Protein AF-A0A9Q0FWZ7-F1 (afdb_monomer_lite)

Organism: NCBI:txid218843

Foldseek 3Di:
DVVVLLVVQVVQFPDWDKDWDPDDDDDDDDPQGKIKTKTWRGQLVSPDPVSLQVVLVVAAGWDDKDWADPPPDSITMIITIHGHD

pLDDT: mean 73.09, std 14.69, range [41.19, 91.38]

Radius of gyration: 14.35 Å; chains: 1; bounding box: 29×20×47 Å

Sequence (85 aa):
MESIHFLWALHGIRKVEVSGMGGDKMSDRAINRCCWVELRGLPLSAWYQELFELVASIFGKMVSVYQEMEKRKHLGAARLEILTS

Structure (mmCIF, N/CA/C/O backbone):
data_AF-A0A9Q0FWZ7-F1
#
_entry.id   AF-A0A9Q0FWZ7-F1
#
loop_
_atom_site.group_PDB
_atom_site.id
_atom_site.type_symbol
_atom_site.label_atom_id
_atom_site.label_alt_id
_atom_site.label_comp_id
_atom_site.label_asym_id
_atom_site.label_entity_id
_atom_site.label_seq_id
_atom_site.pdbx_PDB_ins_code
_atom_site.Cartn_x
_atom_site.Cartn_y
_atom_site.Cartn_z
_atom_site.occupancy
_atom_site.B_iso_or_equiv
_atom_site.auth_seq_id
_atom_site.auth_comp_id
_atom_site.auth_asym_id
_atom_site.auth_atom_id
_atom_site.pdbx_PDB_model_num
ATOM 1 N N . MET A 1 1 ? -8.740 9.360 -18.879 1.00 50.16 1 MET A N 1
ATOM 2 C CA . MET A 1 1 ? -7.406 8.792 -19.192 1.00 50.16 1 MET A CA 1
ATOM 3 C C . MET A 1 1 ? -6.802 8.080 -17.976 1.00 50.16 1 MET A C 1
ATOM 5 O O . MET A 1 1 ? -6.215 7.022 -18.151 1.00 50.16 1 MET A O 1
ATOM 9 N N . GLU A 1 2 ? -7.027 8.576 -16.754 1.00 51.16 2 GLU A N 1
ATOM 10 C CA . GLU A 1 2 ? -6.550 7.982 -15.486 1.00 51.16 2 GLU A CA 1
ATOM 11 C C . GLU A 1 2 ? -7.016 6.531 -15.241 1.00 51.16 2 GLU A C 1
ATOM 13 O O . GLU A 1 2 ? -6.251 5.701 -14.757 1.00 51.16 2 GLU A O 1
ATOM 18 N N . SER A 1 3 ? -8.226 6.171 -15.680 1.00 57.31 3 SER A N 1
ATOM 19 C CA . SER A 1 3 ? -8.812 4.839 -15.462 1.00 57.31 3 SER A CA 1
ATOM 20 C C . SER A 1 3 ? -8.074 3.687 -16.168 1.00 57.31 3 SER A C 1
ATOM 22 O O . SER A 1 3 ? -8.127 2.555 -15.699 1.00 57.31 3 SER A O 1
ATOM 24 N N . ILE A 1 4 ? -7.371 3.940 -17.281 1.00 60.94 4 ILE A N 1
ATOM 25 C CA . ILE A 1 4 ? -6.637 2.890 -18.019 1.00 60.94 4 ILE A CA 1
ATOM 26 C C . ILE A 1 4 ? -5.308 2.574 -17.329 1.00 60.94 4 ILE A C 1
ATOM 28 O O . ILE A 1 4 ? -4.987 1.405 -17.125 1.00 60.94 4 ILE A O 1
ATOM 32 N N . HIS A 1 5 ? -4.565 3.606 -16.918 1.00 55.03 5 HIS A N 1
ATOM 33 C CA . HIS A 1 5 ? -3.339 3.441 -16.130 1.00 55.03 5 HIS A CA 1
ATOM 34 C C . HIS A 1 5 ? -3.623 2.732 -14.805 1.00 55.03 5 HIS A C 1
ATOM 36 O O . HIS A 1 5 ? -2.833 1.903 -14.359 1.00 55.03 5 HIS A O 1
ATOM 42 N N . PHE A 1 6 ? -4.784 3.014 -14.222 1.00 60.94 6 PHE A N 1
ATOM 43 C CA . PHE A 1 6 ? -5.305 2.334 -13.049 1.00 60.94 6 PHE A CA 1
ATOM 44 C C . PHE A 1 6 ? -5.588 0.842 -13.282 1.00 60.94 6 PHE A C 1
ATOM 46 O O . PHE A 1 6 ? -5.074 -0.006 -12.554 1.00 60.94 6 PHE A O 1
ATOM 53 N N . LEU A 1 7 ? -6.343 0.495 -14.329 1.00 62.34 7 LEU A N 1
ATOM 54 C CA . LEU A 1 7 ? -6.617 -0.906 -14.667 1.00 62.34 7 LEU A CA 1
ATOM 55 C C . LEU A 1 7 ? -5.329 -1.681 -14.974 1.00 62.34 7 LEU A C 1
ATOM 57 O O . LEU A 1 7 ? -5.198 -2.837 -14.580 1.00 62.34 7 LEU A O 1
ATOM 61 N N . TRP A 1 8 ? -4.352 -1.039 -15.616 1.00 60.66 8 TRP A N 1
ATOM 62 C CA . TRP A 1 8 ? -3.026 -1.616 -15.844 1.00 60.66 8 TRP A CA 1
ATOM 63 C C . TRP A 1 8 ? -2.236 -1.832 -14.551 1.00 60.66 8 TRP A C 1
ATOM 65 O O . TRP A 1 8 ? -1.573 -2.859 -14.412 1.00 60.66 8 TRP A O 1
ATOM 75 N N . ALA A 1 9 ? -2.322 -0.904 -13.595 1.00 62.62 9 ALA A N 1
ATOM 76 C CA . ALA A 1 9 ? -1.690 -1.043 -12.287 1.00 62.62 9 ALA A CA 1
ATOM 77 C C . ALA A 1 9 ? -2.238 -2.256 -11.533 1.00 62.62 9 ALA A C 1
ATOM 79 O O . ALA A 1 9 ? -1.462 -3.091 -11.071 1.00 62.62 9 ALA A O 1
ATOM 80 N N . LEU A 1 10 ? -3.569 -2.393 -11.491 1.00 66.50 10 LEU A N 1
ATOM 81 C CA . LEU A 1 10 ? -4.242 -3.547 -10.897 1.00 66.50 10 LEU A CA 1
ATOM 82 C C . LEU A 1 10 ? -3.847 -4.854 -11.587 1.00 66.50 10 LEU A C 1
ATOM 84 O O . LEU A 1 10 ? -3.590 -5.845 -10.913 1.00 66.50 10 LEU A O 1
ATOM 88 N N . HIS A 1 11 ? -3.738 -4.854 -12.918 1.00 66.44 11 HIS A N 1
ATOM 89 C CA . HIS A 1 11 ? -3.299 -6.029 -13.674 1.00 66.44 11 HIS A CA 1
ATOM 90 C C . HIS A 1 11 ? -1.842 -6.424 -13.377 1.00 66.44 11 HIS A C 1
ATOM 92 O O . HIS A 1 11 ? -1.466 -7.587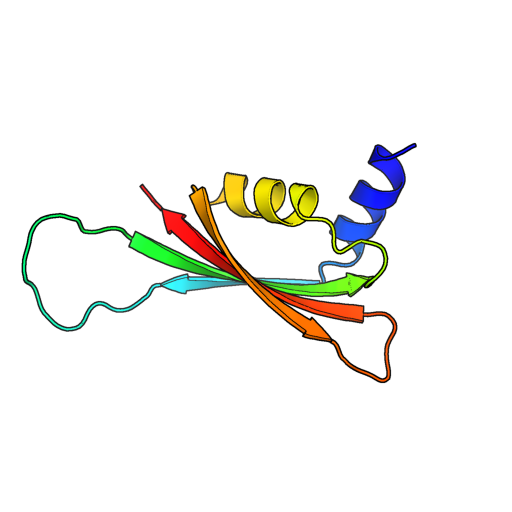 -13.518 1.00 66.44 11 HIS A O 1
ATOM 98 N N . GLY A 1 12 ? -1.017 -5.463 -12.951 1.00 65.06 12 GLY A N 1
ATOM 99 C CA . GLY A 1 12 ? 0.357 -5.694 -12.511 1.00 65.06 12 GLY A CA 1
ATOM 100 C C . GLY A 1 12 ? 0.472 -6.284 -11.104 1.00 65.06 12 GLY A C 1
ATOM 101 O O . GLY A 1 12 ? 1.499 -6.888 -10.791 1.00 65.06 12 GLY A O 1
ATOM 102 N N . ILE A 1 13 ? -0.558 -6.160 -10.259 1.00 68.75 13 ILE A N 1
ATOM 103 C CA . ILE A 1 13 ? -0.547 -6.725 -8.906 1.00 68.75 13 ILE A CA 1
ATOM 104 C C . ILE A 1 13 ? -0.586 -8.249 -9.014 1.00 68.75 13 ILE A C 1
ATOM 106 O O . ILE A 1 13 ? -1.589 -8.851 -9.385 1.00 68.75 13 ILE A O 1
ATOM 110 N N . ARG A 1 14 ? 0.528 -8.893 -8.665 1.00 65.19 14 ARG A N 1
ATOM 111 C CA . ARG A 1 14 ? 0.669 -10.354 -8.756 1.00 65.19 14 ARG A CA 1
ATOM 112 C C . ARG A 1 14 ? 0.251 -11.079 -7.487 1.00 65.19 14 ARG A C 1
ATOM 114 O O . ARG A 1 14 ? -0.020 -12.275 -7.529 1.00 65.19 14 ARG A O 1
ATOM 121 N N . LYS A 1 15 ? 0.285 -10.384 -6.352 1.00 69.88 15 LYS A N 1
ATOM 122 C CA . LYS A 1 15 ? 0.020 -10.960 -5.036 1.00 69.88 15 LYS A CA 1
ATOM 123 C C . LYS A 1 15 ? -0.436 -9.866 -4.081 1.00 69.88 15 LYS A C 1
ATOM 125 O O . LYS A 1 15 ? 0.159 -8.790 -4.082 1.00 69.88 15 LYS A O 1
ATOM 130 N N . VAL A 1 16 ? -1.458 -10.190 -3.295 1.00 67.81 16 VAL A N 1
ATOM 131 C CA . VAL A 1 16 ? -1.944 -9.416 -2.153 1.00 67.81 16 VAL A CA 1
ATOM 132 C C . VAL A 1 16 ? -1.891 -10.350 -0.951 1.00 67.81 16 VAL A C 1
ATOM 134 O O . VAL A 1 16 ? -2.580 -11.368 -0.939 1.00 67.81 16 VAL A O 1
ATOM 137 N N . GLU A 1 17 ? -1.040 -10.050 0.027 1.00 70.62 17 GLU A N 1
ATOM 138 C CA . GLU A 1 17 ? -0.975 -10.803 1.286 1.00 70.62 17 GLU A CA 1
ATOM 139 C C . GLU A 1 17 ? -1.406 -9.919 2.441 1.00 70.62 17 GLU A C 1
ATOM 141 O O . GLU A 1 17 ? -0.905 -8.804 2.564 1.00 70.62 17 GLU A O 1
ATOM 146 N N . VAL A 1 18 ? -2.310 -10.443 3.272 1.00 65.25 18 VAL A N 1
ATOM 147 C CA . VAL A 1 18 ? -2.756 -9.808 4.512 1.00 65.25 18 VAL A CA 1
ATOM 148 C C . VAL A 1 18 ? -2.108 -10.536 5.682 1.00 65.25 18 VAL A C 1
ATOM 150 O O . VAL A 1 18 ? -2.352 -11.728 5.873 1.00 65.25 18 VAL A O 1
ATOM 153 N N . SER A 1 19 ? -1.300 -9.838 6.478 1.00 68.25 19 SER A N 1
ATOM 154 C CA . SER A 1 19 ? -0.778 -10.368 7.744 1.00 68.25 19 SER A CA 1
ATOM 155 C C . SER A 1 19 ? -1.266 -9.525 8.920 1.00 68.25 19 SER A C 1
ATOM 157 O O . SER A 1 19 ? -1.232 -8.295 8.881 1.00 68.25 19 SER A O 1
ATOM 159 N N . GLY A 1 20 ? -1.776 -10.187 9.962 1.00 62.31 20 GLY A N 1
ATOM 160 C CA . GLY A 1 20 ? -2.189 -9.520 11.196 1.00 62.31 20 GLY A CA 1
ATOM 161 C C . GLY A 1 20 ? -0.982 -9.194 12.072 1.00 62.31 20 GLY A C 1
ATOM 162 O O . GLY A 1 20 ? -0.080 -10.023 12.211 1.00 62.31 20 GLY A O 1
ATOM 163 N N . MET A 1 21 ? -0.966 -8.013 12.695 1.00 60.91 21 MET A N 1
ATOM 164 C CA . MET A 1 21 ? -0.021 -7.737 13.779 1.00 60.91 21 MET A CA 1
ATOM 165 C C . MET A 1 21 ? -0.472 -8.516 15.017 1.00 60.91 21 MET A C 1
ATOM 167 O O . MET A 1 21 ? -1.432 -8.145 15.689 1.00 60.91 21 MET A O 1
ATOM 171 N N . GLY A 1 22 ? 0.193 -9.640 15.290 1.00 48.62 22 GLY A N 1
ATOM 172 C CA . GLY A 1 22 ? 0.016 -10.379 16.534 1.00 48.62 22 GLY A CA 1
ATOM 173 C C . GLY A 1 22 ? 0.401 -9.488 17.712 1.00 48.62 22 GLY A C 1
ATOM 174 O O . GLY A 1 22 ? 1.582 -9.251 17.948 1.00 48.62 22 GLY A O 1
ATOM 175 N N . GLY A 1 23 ? -0.600 -8.960 18.415 1.00 49.31 23 GLY A N 1
ATOM 176 C CA . GLY A 1 23 ? -0.410 -8.214 19.650 1.00 49.31 23 GLY A CA 1
ATOM 177 C C . GLY A 1 23 ? -0.062 -9.176 20.774 1.00 49.31 23 GLY A C 1
ATOM 178 O O . GLY A 1 23 ? -0.947 -9.818 21.338 1.00 49.31 23 GLY A O 1
ATOM 179 N N . ASP A 1 24 ? 1.223 -9.278 21.096 1.00 49.03 24 ASP A N 1
ATOM 180 C CA . ASP A 1 24 ? 1.633 -9.837 22.372 1.00 49.03 24 ASP A CA 1
ATOM 181 C C . ASP A 1 24 ? 1.263 -8.814 23.462 1.00 49.03 24 ASP A C 1
ATOM 183 O O . ASP A 1 24 ? 1.688 -7.660 23.414 1.00 49.03 24 ASP A O 1
ATOM 187 N N . LYS A 1 25 ? 0.450 -9.261 24.428 1.00 46.38 25 LYS A N 1
ATOM 188 C CA . LYS A 1 25 ? -0.007 -8.552 25.644 1.00 46.38 25 LYS A CA 1
ATOM 189 C C . LYS A 1 25 ? -1.141 -7.531 25.475 1.00 46.38 25 LYS A C 1
ATOM 191 O O . LYS A 1 25 ? -0.961 -6.325 25.400 1.00 46.38 25 LYS A O 1
ATOM 196 N N . MET A 1 26 ? -2.355 -8.073 25.533 1.00 45.81 26 MET A N 1
ATOM 197 C CA . MET A 1 26 ? -3.392 -7.771 26.535 1.00 45.81 26 MET A CA 1
ATOM 198 C C . MET A 1 26 ? -3.154 -6.539 27.447 1.00 45.81 26 MET A C 1
ATOM 200 O O . MET A 1 26 ? -2.969 -6.685 28.651 1.00 45.81 26 MET A O 1
ATOM 204 N N . SER A 1 27 ? -3.226 -5.323 26.907 1.00 44.78 27 SER A N 1
ATOM 205 C CA . SER A 1 27 ? -3.578 -4.128 27.686 1.00 44.78 27 SER A CA 1
ATOM 206 C C . SER A 1 27 ? -4.181 -3.038 26.795 1.00 44.78 27 SER A C 1
ATOM 208 O O . SER A 1 27 ? -3.535 -2.530 25.886 1.00 44.78 27 SER A O 1
ATOM 210 N N . ASP A 1 28 ? -5.426 -2.701 27.131 1.00 41.19 28 ASP A N 1
ATOM 211 C CA . ASP A 1 28 ? -6.110 -1.422 26.920 1.00 41.19 28 ASP A CA 1
ATOM 212 C C . ASP A 1 28 ? -6.656 -1.040 25.530 1.00 41.19 28 ASP A C 1
ATOM 214 O O . ASP A 1 28 ? -6.098 -0.270 24.761 1.00 41.19 28 ASP A O 1
ATOM 218 N N . ARG A 1 29 ? -7.898 -1.501 25.308 1.00 42.09 29 ARG A N 1
ATOM 219 C CA . ARG A 1 29 ? -9.077 -0.709 24.870 1.00 42.09 29 ARG A CA 1
ATOM 220 C C . ARG A 1 29 ? -9.030 0.110 23.570 1.00 42.09 29 ARG A C 1
ATOM 222 O O . ARG A 1 29 ? -9.996 0.810 23.285 1.00 42.09 29 ARG A O 1
ATOM 229 N N . ALA A 1 30 ? -8.044 -0.097 22.714 1.00 45.88 30 ALA A N 1
ATOM 230 C CA . ALA A 1 30 ? -8.180 0.119 21.278 1.00 45.88 30 ALA A CA 1
ATOM 231 C C . ALA A 1 30 ? -7.492 -1.043 20.562 1.00 45.88 30 ALA A C 1
ATOM 233 O O . ALA A 1 30 ? -6.314 -0.967 20.224 1.00 45.88 30 ALA A O 1
ATOM 234 N N . ILE A 1 31 ? -8.218 -2.150 20.355 1.00 51.69 31 ILE A N 1
ATOM 235 C CA . ILE A 1 31 ? -7.791 -3.207 19.426 1.00 51.69 31 ILE A CA 1
ATOM 236 C C . ILE A 1 31 ? -7.925 -2.620 18.017 1.00 51.69 31 ILE A C 1
ATOM 238 O O . ILE A 1 31 ? -8.833 -2.950 17.265 1.00 51.69 31 ILE A O 1
ATOM 242 N N . ASN A 1 32 ? -7.043 -1.686 17.687 1.00 56.50 32 ASN A N 1
ATOM 243 C CA . ASN A 1 32 ? -6.808 -1.245 16.334 1.00 56.50 32 ASN A CA 1
ATOM 244 C C . ASN A 1 32 ? -6.179 -2.447 15.634 1.00 56.50 32 ASN A C 1
ATOM 246 O O . ASN A 1 32 ? -4.995 -2.735 15.806 1.00 56.50 32 ASN A O 1
ATOM 250 N N . ARG A 1 33 ? -7.011 -3.234 14.945 1.00 70.12 33 ARG A N 1
ATOM 251 C CA . ARG A 1 33 ? -6.577 -4.420 14.211 1.00 70.12 33 ARG A CA 1
ATOM 252 C C . ARG A 1 33 ? -5.781 -3.933 13.004 1.00 70.12 33 ARG A C 1
ATOM 254 O O . ARG A 1 33 ? -6.333 -3.739 11.927 1.00 70.12 33 ARG A O 1
ATOM 261 N N . CYS A 1 34 ? -4.494 -3.668 13.184 1.00 74.94 34 CYS A N 1
ATOM 262 C CA . CYS A 1 34 ? -3.630 -3.312 12.069 1.00 74.94 34 CYS A CA 1
ATOM 263 C C . CYS A 1 34 ? -3.270 -4.568 11.269 1.00 74.94 34 CYS A C 1
ATOM 265 O O . CYS A 1 34 ? -2.892 -5.603 11.833 1.00 74.94 34 CYS A O 1
ATOM 267 N N . CYS A 1 35 ? -3.387 -4.472 9.948 1.00 83.94 35 CYS A N 1
ATOM 268 C CA . CYS A 1 35 ? -2.899 -5.474 9.020 1.00 83.94 35 CYS A CA 1
ATOM 269 C C . CYS A 1 35 ? -1.963 -4.846 7.990 1.00 83.94 35 CYS A C 1
ATOM 271 O O . CYS A 1 35 ? -2.021 -3.650 7.699 1.00 83.94 35 CYS A O 1
ATOM 273 N N . TRP A 1 36 ? -1.089 -5.680 7.442 1.00 85.19 36 TRP A N 1
ATOM 274 C CA . TRP A 1 36 ? -0.225 -5.304 6.335 1.00 85.19 36 TRP A CA 1
ATOM 275 C C . TRP A 1 36 ? -0.787 -5.859 5.045 1.00 85.19 36 TRP A C 1
ATOM 277 O O . TRP A 1 36 ? -1.055 -7.055 4.982 1.00 85.19 36 TRP A O 1
ATOM 287 N N . VAL A 1 37 ? -0.904 -5.014 4.025 1.00 85.25 37 VAL A N 1
ATOM 288 C CA . VAL A 1 37 ? -1.197 -5.431 2.654 1.00 85.25 37 VAL A CA 1
ATOM 289 C C . VAL A 1 37 ? 0.048 -5.256 1.809 1.00 85.25 37 VAL A C 1
ATOM 291 O O . VAL A 1 37 ? 0.517 -4.142 1.594 1.00 85.25 37 VAL A O 1
ATOM 294 N N . GLU A 1 38 ? 0.594 -6.362 1.322 1.00 86.88 38 GLU A N 1
ATOM 295 C CA . GLU A 1 38 ? 1.744 -6.331 0.424 1.00 86.88 38 GLU A CA 1
ATOM 296 C C . GLU A 1 38 ? 1.309 -6.452 -1.035 1.00 86.88 38 GLU A C 1
ATOM 298 O O . GLU A 1 38 ? 0.678 -7.432 -1.422 1.00 86.88 38 GLU A O 1
ATOM 303 N N . LEU A 1 39 ? 1.678 -5.462 -1.845 1.00 85.12 39 LEU A N 1
ATOM 304 C CA . LEU A 1 39 ? 1.437 -5.384 -3.277 1.00 85.12 39 LEU A CA 1
ATOM 305 C C . LEU A 1 39 ? 2.752 -5.616 -4.015 1.00 85.12 39 LEU A C 1
ATOM 307 O O . LEU A 1 39 ? 3.687 -4.829 -3.890 1.00 85.12 39 LEU A O 1
ATOM 311 N N . ARG A 1 40 ? 2.829 -6.682 -4.815 1.00 82.88 40 ARG A N 1
ATOM 312 C CA . ARG A 1 40 ? 4.023 -7.007 -5.614 1.00 82.88 40 ARG A CA 1
ATOM 313 C C . ARG A 1 40 ? 3.756 -6.912 -7.107 1.00 82.88 40 ARG A C 1
ATOM 315 O O . ARG A 1 40 ? 2.707 -7.347 -7.576 1.00 82.88 40 ARG A O 1
ATOM 322 N N . GLY A 1 41 ? 4.756 -6.449 -7.857 1.00 79.06 41 GLY A N 1
ATOM 323 C CA . GLY A 1 41 ? 4.716 -6.418 -9.323 1.00 79.06 41 GLY A CA 1
ATOM 324 C C . GLY A 1 41 ? 4.045 -5.175 -9.905 1.00 79.06 41 GLY A C 1
ATOM 325 O O . GLY A 1 41 ? 3.775 -5.138 -11.102 1.00 79.06 41 GLY A O 1
ATOM 326 N N . LEU A 1 42 ? 3.810 -4.151 -9.084 1.00 79.00 42 LEU A N 1
ATOM 327 C CA . LEU A 1 42 ? 3.253 -2.880 -9.535 1.00 79.00 42 LEU A CA 1
ATOM 328 C C . LEU A 1 42 ? 4.265 -2.128 -10.406 1.00 79.00 42 LEU A C 1
ATOM 330 O O . LEU A 1 42 ? 5.392 -1.916 -9.944 1.00 79.00 42 LEU A O 1
ATOM 334 N N . PRO A 1 43 ? 3.881 -1.673 -11.612 1.00 80.69 43 PRO A N 1
ATOM 335 C CA . PRO A 1 43 ? 4.702 -0.766 -12.402 1.00 80.69 43 PRO A CA 1
ATOM 336 C C . PRO A 1 43 ? 5.004 0.511 -11.618 1.00 80.69 43 PRO A C 1
ATOM 338 O O . PRO A 1 43 ? 4.090 1.105 -11.052 1.00 80.69 43 P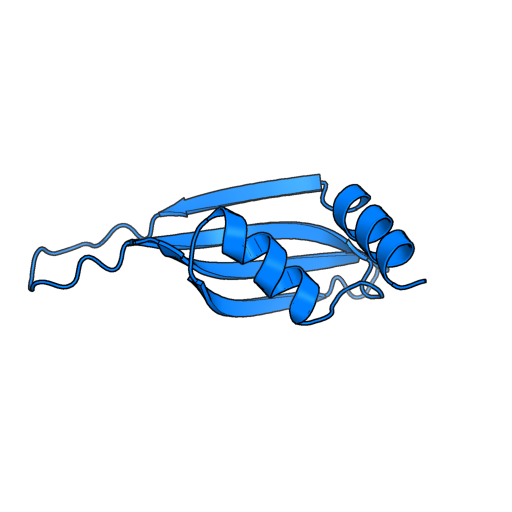RO A O 1
ATOM 341 N N . LEU A 1 44 ? 6.255 0.973 -11.624 1.00 79.06 44 LEU A N 1
ATOM 342 C CA . LEU A 1 44 ? 6.642 2.203 -10.910 1.00 79.06 44 LEU A CA 1
ATOM 343 C C . LEU A 1 44 ? 5.887 3.443 -11.420 1.00 79.06 44 LEU A C 1
ATOM 345 O O . LEU A 1 44 ? 5.628 4.368 -10.661 1.00 79.06 44 LEU A O 1
ATOM 349 N N . SER A 1 45 ? 5.477 3.448 -12.692 1.00 79.25 45 SER A N 1
ATOM 350 C CA . SER A 1 45 ? 4.635 4.503 -13.277 1.00 79.25 45 SER A CA 1
ATOM 351 C C . SER A 1 45 ? 3.234 4.583 -12.666 1.00 79.25 45 SER A C 1
ATOM 353 O O . SER A 1 45 ? 2.537 5.570 -12.878 1.00 79.25 45 SER A O 1
ATOM 355 N N . ALA A 1 46 ? 2.815 3.553 -11.930 1.00 75.69 46 ALA A N 1
ATOM 356 C CA . ALA A 1 46 ? 1.525 3.491 -11.268 1.00 75.69 46 ALA A CA 1
ATOM 357 C C . ALA A 1 46 ? 1.582 3.808 -9.764 1.00 75.69 46 ALA A C 1
ATOM 359 O O . ALA A 1 46 ? 0.598 3.610 -9.059 1.00 75.69 46 ALA A O 1
ATOM 360 N N . TRP A 1 47 ? 2.725 4.262 -9.248 1.00 83.69 47 TRP A N 1
ATOM 361 C CA . TRP A 1 47 ? 2.907 4.538 -7.822 1.00 83.69 47 TRP A CA 1
ATOM 362 C C . TRP A 1 47 ? 2.399 5.933 -7.455 1.00 83.69 47 TRP A C 1
ATOM 364 O O . TRP A 1 47 ? 3.180 6.847 -7.204 1.00 83.69 47 TRP A O 1
ATOM 374 N N . TYR A 1 48 ? 1.081 6.092 -7.435 1.00 84.75 48 TYR A N 1
ATOM 375 C CA . TYR A 1 48 ? 0.405 7.300 -6.967 1.00 84.75 48 TYR A CA 1
ATOM 376 C C . TYR A 1 48 ? -0.394 7.005 -5.693 1.00 84.75 48 TYR A C 1
ATOM 378 O O . TYR A 1 48 ? -0.877 5.889 -5.485 1.00 84.75 48 TYR A O 1
ATOM 386 N N . GLN A 1 49 ? -0.479 8.000 -4.812 1.00 85.88 49 GLN A N 1
ATOM 387 C CA . GLN A 1 49 ? -1.053 7.880 -3.469 1.00 85.88 49 GLN A CA 1
ATOM 388 C C . GLN A 1 49 ? -2.497 7.356 -3.513 1.00 85.88 49 GLN A C 1
ATOM 390 O O . GLN A 1 49 ? -2.870 6.483 -2.732 1.00 85.88 49 GLN A O 1
ATOM 395 N N . GLU A 1 50 ? -3.273 7.814 -4.491 1.00 88.56 50 GLU A N 1
ATOM 396 C CA . GLU A 1 50 ? -4.678 7.476 -4.696 1.00 88.56 50 GLU A CA 1
ATOM 397 C C . GLU A 1 50 ? -4.878 5.984 -5.011 1.00 88.56 50 GLU A C 1
ATOM 399 O O . GLU A 1 50 ? -5.883 5.397 -4.611 1.00 88.56 50 GLU A O 1
ATOM 404 N N . LEU A 1 51 ? -3.913 5.331 -5.680 1.00 85.62 51 LEU A N 1
ATOM 405 C CA . LEU A 1 51 ? -3.960 3.881 -5.904 1.00 85.62 51 LEU A CA 1
ATOM 406 C C . LEU A 1 51 ? -3.846 3.130 -4.581 1.00 85.62 51 LEU A C 1
ATOM 408 O O . LEU A 1 51 ? -4.602 2.192 -4.333 1.00 85.62 51 LEU A O 1
ATOM 412 N N . PHE A 1 52 ? -2.885 3.523 -3.746 1.00 88.62 52 PHE A N 1
ATOM 413 C CA . PHE A 1 52 ? -2.637 2.864 -2.469 1.00 88.62 52 PHE A CA 1
ATOM 414 C C . PHE A 1 52 ? -3.802 3.072 -1.506 1.00 88.62 52 PHE A C 1
ATOM 416 O O . PHE A 1 52 ? -4.242 2.112 -0.879 1.00 88.62 52 PHE A O 1
ATOM 423 N N . GLU A 1 53 ? -4.362 4.280 -1.458 1.00 89.38 53 GLU A N 1
ATOM 424 C CA . GLU A 1 53 ? -5.564 4.580 -0.677 1.00 89.38 53 GLU A CA 1
ATOM 425 C C . GLU A 1 53 ? -6.761 3.751 -1.131 1.00 89.38 53 GLU A C 1
ATOM 427 O O . GLU A 1 53 ? -7.467 3.185 -0.296 1.00 89.38 53 GLU A O 1
ATOM 432 N N . LEU A 1 54 ? -6.965 3.609 -2.443 1.00 87.00 54 LEU A N 1
ATOM 433 C CA . LEU A 1 54 ? -8.055 2.797 -2.963 1.00 87.00 54 LEU A CA 1
ATOM 434 C C . LEU A 1 54 ? -7.868 1.315 -2.627 1.00 87.00 54 LEU A C 1
ATOM 436 O O . LEU A 1 54 ? -8.807 0.671 -2.163 1.00 87.00 54 LEU A O 1
ATOM 440 N N . VAL A 1 55 ? -6.669 0.763 -2.829 1.00 85.38 55 VAL A N 1
ATOM 441 C CA . VAL A 1 55 ? -6.391 -0.637 -2.479 1.00 85.38 55 VAL A CA 1
ATOM 442 C C . VAL A 1 55 ? -6.560 -0.854 -0.977 1.00 85.38 55 VAL A C 1
ATOM 444 O O . VAL A 1 55 ? -7.161 -1.846 -0.567 1.00 85.38 55 VAL A O 1
ATOM 447 N N . ALA A 1 56 ? -6.095 0.088 -0.156 1.00 88.44 56 ALA A N 1
ATOM 448 C CA . ALA A 1 56 ? -6.270 0.023 1.284 1.00 88.44 56 ALA A CA 1
ATOM 449 C C . ALA A 1 56 ? -7.744 0.104 1.701 1.00 88.44 56 ALA A C 1
ATOM 451 O O . ALA A 1 56 ? -8.135 -0.620 2.614 1.00 88.44 56 ALA A O 1
ATOM 452 N N . SER A 1 57 ? -8.565 0.900 1.001 1.00 88.00 57 SER A N 1
ATOM 453 C CA . SER A 1 57 ? -9.992 1.094 1.310 1.00 88.00 57 SER A CA 1
ATOM 454 C C . SER A 1 57 ? -10.816 -0.199 1.299 1.00 88.00 57 SER A C 1
ATOM 456 O O . SER A 1 57 ? -11.839 -0.278 1.974 1.00 88.00 57 SER A O 1
ATOM 458 N N . ILE A 1 58 ? -10.349 -1.235 0.590 1.00 86.56 58 ILE A N 1
ATOM 459 C CA . ILE A 1 58 ? -10.964 -2.572 0.572 1.00 86.56 58 ILE A CA 1
ATOM 460 C C . ILE A 1 58 ? -10.853 -3.257 1.943 1.00 86.56 58 ILE A C 1
ATOM 462 O O . ILE A 1 58 ? -11.720 -4.042 2.320 1.00 86.56 58 ILE A O 1
ATOM 466 N N . PHE A 1 59 ? -9.784 -2.970 2.685 1.00 84.69 59 PHE A N 1
ATOM 467 C CA . PHE A 1 59 ? -9.458 -3.628 3.949 1.00 84.69 59 PHE A CA 1
ATOM 468 C C . PHE A 1 59 ? -9.669 -2.714 5.162 1.00 84.69 59 PHE A C 1
ATOM 470 O O . PHE A 1 59 ? -9.925 -3.207 6.257 1.00 84.69 59 PHE A O 1
ATOM 477 N N . GLY A 1 60 ? -9.562 -1.395 4.989 1.00 87.81 60 GLY A N 1
ATOM 478 C CA . GLY A 1 60 ? -9.709 -0.423 6.066 1.00 87.81 60 GLY A CA 1
ATOM 479 C C . GLY A 1 60 ? -9.118 0.943 5.725 1.00 87.81 60 GLY A C 1
ATOM 480 O O . GLY A 1 60 ? -9.069 1.358 4.569 1.00 87.81 60 GLY A O 1
ATOM 481 N N . LYS A 1 61 ? -8.661 1.668 6.748 1.00 89.38 61 LYS A N 1
ATOM 482 C CA . LYS A 1 61 ? -8.035 2.983 6.572 1.00 89.38 61 LYS A CA 1
ATOM 483 C C . LYS A 1 61 ? -6.524 2.831 6.431 1.00 89.38 61 LYS A C 1
ATOM 485 O O . LYS A 1 61 ? -5.878 2.312 7.338 1.00 89.38 61 LYS A O 1
ATOM 490 N N . MET A 1 62 ? -5.955 3.327 5.333 1.00 90.56 62 MET A N 1
ATOM 491 C CA . MET A 1 62 ? -4.500 3.376 5.175 1.00 90.56 62 MET A CA 1
ATOM 492 C C . MET A 1 62 ? -3.877 4.288 6.237 1.00 90.56 62 MET A C 1
ATOM 494 O O . MET A 1 62 ? -4.331 5.415 6.441 1.00 90.56 62 MET A O 1
ATOM 498 N N . VAL A 1 63 ? -2.8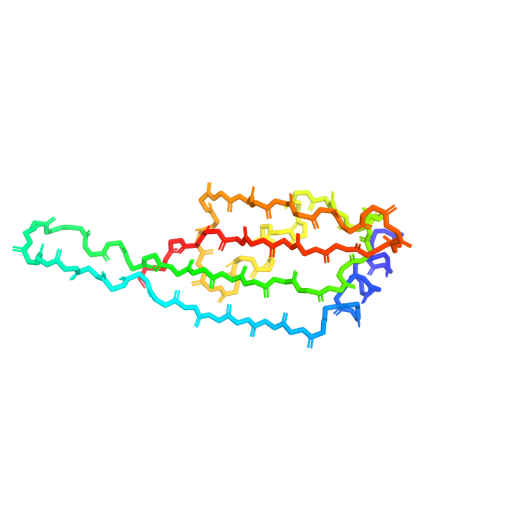40 3.792 6.903 1.00 90.06 63 VAL A N 1
ATOM 499 C CA . VAL A 1 63 ? -2.056 4.524 7.905 1.00 90.06 63 VAL A CA 1
ATOM 500 C C . VAL A 1 63 ? -0.747 4.997 7.291 1.00 90.06 63 VAL A C 1
ATOM 502 O O . VAL A 1 63 ? -0.388 6.166 7.416 1.00 90.06 63 VAL A O 1
ATOM 505 N N . SER A 1 64 ? -0.048 4.098 6.601 1.00 89.94 64 SER A N 1
ATOM 506 C CA . SER A 1 64 ? 1.249 4.374 5.995 1.00 89.94 64 SER A CA 1
ATOM 507 C C . SER A 1 64 ? 1.487 3.485 4.769 1.00 89.94 64 SER A C 1
ATOM 509 O O . SER A 1 64 ? 0.832 2.456 4.582 1.00 89.94 64 SER A O 1
ATOM 511 N N . VAL A 1 65 ? 2.419 3.900 3.908 1.00 91.38 65 VAL A N 1
ATOM 512 C CA . VAL A 1 65 ? 2.854 3.143 2.732 1.00 91.38 65 VAL A CA 1
ATOM 513 C C . VAL A 1 65 ? 4.376 3.059 2.710 1.00 91.38 65 VAL A C 1
ATOM 515 O O . VAL A 1 65 ? 5.076 4.067 2.778 1.00 91.38 65 VAL A O 1
ATOM 518 N N . TYR A 1 66 ? 4.889 1.838 2.598 1.00 88.81 66 TYR A N 1
ATOM 519 C CA . TYR A 1 66 ? 6.305 1.542 2.435 1.00 88.81 66 TYR A CA 1
ATOM 520 C C . TYR A 1 66 ? 6.550 1.073 1.013 1.00 88.81 66 TYR A C 1
ATOM 522 O O . TYR A 1 66 ? 5.868 0.187 0.511 1.00 88.81 66 TYR A O 1
ATOM 530 N N . GLN A 1 67 ? 7.533 1.671 0.364 1.00 88.00 67 GLN A N 1
ATOM 531 C CA . GLN A 1 67 ? 7.792 1.500 -1.054 1.00 88.00 67 GLN A CA 1
ATOM 532 C C . GLN A 1 67 ? 9.190 0.916 -1.250 1.00 88.00 67 GLN A C 1
ATOM 534 O O . GLN A 1 67 ? 10.184 1.530 -0.871 1.00 88.00 67 GLN A O 1
ATOM 539 N N . GLU A 1 68 ? 9.269 -0.270 -1.850 1.00 81.94 68 GLU A N 1
ATOM 540 C CA . GLU A 1 68 ? 10.521 -0.951 -2.171 1.00 81.94 68 GLU A CA 1
ATOM 541 C C . GLU A 1 68 ? 10.691 -1.055 -3.691 1.00 81.94 68 GLU A C 1
ATOM 543 O O . GLU A 1 68 ? 10.001 -1.805 -4.389 1.00 81.94 68 GLU A O 1
ATOM 548 N N . MET A 1 69 ? 11.615 -0.254 -4.223 1.00 75.44 69 MET A N 1
ATOM 549 C CA . MET A 1 69 ? 11.934 -0.246 -5.648 1.00 75.44 69 MET A CA 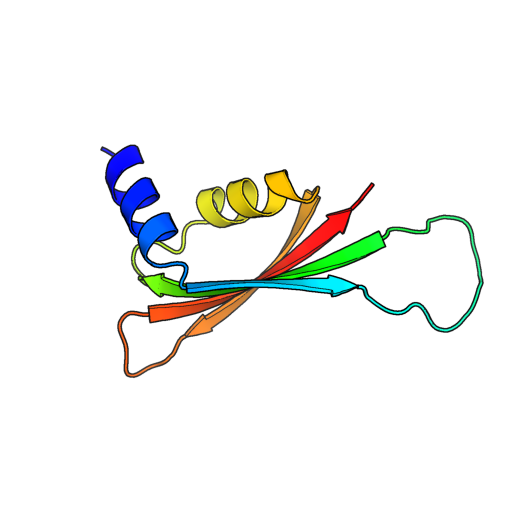1
ATOM 550 C C . MET A 1 69 ? 12.949 -1.344 -5.981 1.00 75.44 69 MET A C 1
ATOM 552 O O . MET A 1 69 ? 14.093 -1.308 -5.519 1.00 75.44 69 MET A O 1
ATOM 556 N N . GLU A 1 70 ? 12.595 -2.264 -6.879 1.00 70.00 70 GLU A N 1
ATOM 557 C CA . GLU A 1 70 ? 13.587 -3.139 -7.504 1.00 70.00 70 GLU A CA 1
ATOM 558 C C . GLU A 1 70 ? 14.342 -2.346 -8.581 1.00 70.00 70 GLU A C 1
ATOM 560 O O . GLU A 1 70 ? 13.888 -2.221 -9.712 1.00 70.00 70 GLU A O 1
ATOM 565 N N . LYS A 1 71 ? 15.546 -1.848 -8.262 1.00 62.00 71 LYS A N 1
ATOM 566 C CA . LYS A 1 71 ? 16.392 -0.995 -9.136 1.00 62.00 71 LYS A CA 1
ATOM 567 C C . LYS A 1 71 ? 16.641 -1.512 -10.569 1.00 62.00 71 LYS A C 1
ATOM 569 O O . LYS A 1 71 ? 17.201 -0.783 -11.381 1.00 62.00 71 LYS A O 1
ATOM 574 N N . ARG A 1 72 ? 16.301 -2.769 -10.881 1.00 61.59 72 ARG A N 1
ATOM 575 C CA . ARG A 1 72 ? 16.549 -3.422 -12.181 1.00 61.59 72 ARG A CA 1
ATOM 576 C C . ARG A 1 72 ? 15.289 -3.756 -12.976 1.00 61.59 72 ARG A C 1
ATOM 578 O O . ARG A 1 72 ? 15.410 -4.180 -14.121 1.00 61.59 72 ARG A O 1
ATOM 585 N N . LYS A 1 73 ? 14.099 -3.599 -12.402 1.00 61.03 73 LYS A N 1
ATOM 586 C CA . LYS A 1 73 ? 12.832 -3.868 -13.085 1.00 61.03 73 LYS A CA 1
ATOM 587 C C . LYS A 1 73 ? 11.975 -2.619 -12.951 1.00 61.03 73 LYS A C 1
ATOM 589 O O . LYS A 1 73 ? 11.967 -1.992 -11.905 1.00 61.03 73 LYS A O 1
ATOM 594 N N . HIS A 1 74 ? 11.218 -2.251 -13.979 1.00 69.94 74 HIS A N 1
ATOM 595 C CA . HIS A 1 74 ? 10.235 -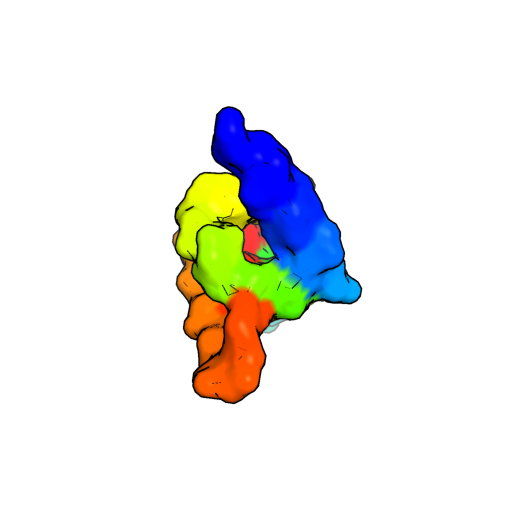1.157 -13.894 1.00 69.94 74 HIS A CA 1
ATOM 596 C C . HI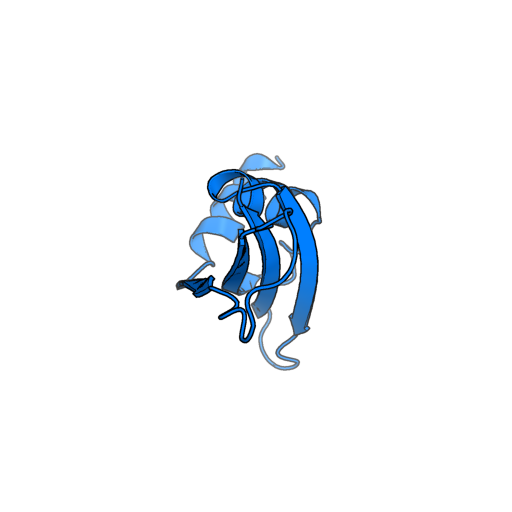S A 1 74 ? 9.042 -1.496 -12.971 1.00 69.94 74 HIS A C 1
ATOM 598 O O . HIS A 1 74 ? 7.951 -0.959 -13.139 1.00 69.94 74 HIS A O 1
ATOM 604 N N . LEU A 1 75 ? 9.245 -2.416 -12.028 1.00 77.19 75 LEU A N 1
ATOM 605 C CA . LEU A 1 75 ? 8.294 -2.967 -11.084 1.00 77.19 75 LEU A CA 1
ATOM 606 C C . LEU A 1 75 ? 8.842 -2.742 -9.672 1.00 77.19 75 LEU A C 1
ATOM 608 O O . LEU A 1 75 ? 10.055 -2.706 -9.470 1.00 77.19 75 LEU A O 1
ATOM 612 N N . GLY A 1 76 ? 7.958 -2.658 -8.690 1.00 82.75 76 GLY A N 1
ATOM 613 C CA . GLY A 1 76 ? 8.353 -2.648 -7.288 1.00 82.75 76 GLY A CA 1
ATOM 614 C C . GLY A 1 76 ? 7.368 -3.393 -6.401 1.00 82.75 76 GLY A C 1
ATOM 615 O O . GLY A 1 76 ? 6.400 -4.006 -6.874 1.00 82.75 76 GLY A O 1
ATOM 616 N N . ALA A 1 77 ? 7.632 -3.317 -5.103 1.00 85.19 77 ALA A N 1
ATOM 617 C CA . ALA A 1 77 ? 6.721 -3.745 -4.061 1.00 85.19 77 ALA A CA 1
ATOM 618 C C . ALA A 1 77 ? 6.287 -2.544 -3.214 1.00 85.19 77 ALA A C 1
ATOM 620 O O . ALA A 1 77 ? 7.088 -1.662 -2.912 1.00 85.19 77 ALA A O 1
ATOM 621 N N . ALA A 1 78 ? 5.018 -2.516 -2.829 1.00 88.69 78 ALA A N 1
ATOM 622 C CA . ALA A 1 78 ? 4.498 -1.574 -1.853 1.00 88.69 78 ALA A CA 1
ATOM 623 C C . ALA A 1 78 ? 3.867 -2.357 -0.705 1.00 88.69 78 ALA A C 1
ATOM 625 O O . ALA A 1 78 ? 3.160 -3.334 -0.933 1.00 88.69 78 ALA A O 1
ATOM 626 N N . ARG A 1 79 ? 4.113 -1.940 0.530 1.00 89.12 79 ARG A N 1
ATOM 627 C CA . ARG A 1 79 ? 3.499 -2.507 1.724 1.00 89.12 79 ARG A CA 1
ATOM 628 C C . ARG A 1 79 ? 2.674 -1.422 2.402 1.00 89.12 79 ARG A C 1
ATOM 630 O O . ARG A 1 79 ? 3.213 -0.396 2.803 1.00 89.12 79 ARG A O 1
ATOM 637 N N . LEU A 1 80 ? 1.371 -1.648 2.491 1.00 90.38 80 LEU A N 1
ATOM 638 C CA . LEU A 1 80 ? 0.405 -0.732 3.083 1.00 90.38 80 LEU A CA 1
ATOM 639 C C . LEU A 1 80 ? 0.138 -1.159 4.520 1.00 90.38 80 LEU A C 1
ATOM 641 O O . LEU A 1 80 ? -0.196 -2.319 4.763 1.00 90.38 80 LEU A O 1
ATOM 645 N N . GLU A 1 81 ? 0.270 -0.229 5.454 1.00 89.88 81 GLU A N 1
ATOM 646 C CA . GLU A 1 81 ? -0.243 -0.397 6.808 1.00 89.88 81 GLU A CA 1
ATOM 647 C C . GLU A 1 81 ? -1.706 0.021 6.821 1.00 89.88 81 GLU A C 1
ATOM 649 O O . GLU A 1 81 ? -2.039 1.145 6.432 1.00 89.88 81 GLU A O 1
ATOM 654 N N . ILE A 1 82 ? -2.586 -0.875 7.251 1.00 89.12 82 ILE A N 1
ATOM 655 C CA . ILE A 1 82 ? -4.024 -0.643 7.224 1.00 89.12 82 ILE A CA 1
ATOM 656 C C . ILE A 1 82 ? -4.588 -0.861 8.610 1.00 89.12 82 ILE A C 1
ATOM 658 O O . ILE A 1 82 ? -4.442 -1.925 9.208 1.00 89.12 82 ILE A O 1
ATOM 662 N N . LEU A 1 83 ? -5.298 0.150 9.087 1.00 86.31 83 LEU A N 1
ATOM 663 C CA . LEU A 1 83 ? -6.121 0.042 10.266 1.00 86.31 83 LEU A CA 1
ATOM 664 C C . LEU A 1 83 ? -7.469 -0.574 9.884 1.00 86.31 83 LEU A C 1
ATOM 666 O O . LEU A 1 83 ? -8.262 0.054 9.177 1.00 86.31 83 LEU A O 1
ATOM 670 N N . THR A 1 84 ? -7.726 -1.791 10.361 1.00 77.50 84 THR A N 1
ATOM 671 C CA . THR A 1 84 ? -9.024 -2.458 10.214 1.00 77.50 84 THR A CA 1
ATOM 672 C C . THR A 1 84 ? -9.876 -2.180 11.455 1.00 77.50 84 THR A C 1
ATOM 674 O O . THR A 1 84 ? -9.403 -2.288 12.591 1.00 77.50 84 THR A O 1
ATOM 677 N N . SER A 1 85 ? -11.104 -1.720 11.221 1.00 65.81 85 SER A N 1
ATOM 678 C CA . SER A 1 85 ? -12.144 -1.454 12.226 1.00 65.81 85 SER A CA 1
ATOM 679 C C . SER A 1 85 ? -12.905 -2.712 12.620 1.00 65.81 85 SER A C 1
ATOM 681 O O . SER A 1 85 ? -13.163 -3.533 11.711 1.00 65.81 85 SER A O 1
#

Secondary structure (DSSP, 8-state):
-HHHHHHHHHHH--EEEEEE----S--SS---EEEEEEEEEEEGGG--HHHHHHHHHTTSEEEEEEEEE-TTSSEEEEEEEEEE-